Protein AF-A0A482V3M0-F1 (afdb_monomer)

Secondary structure (DSSP, 8-state):
--HHHHHHHHHTTS-HHHHHHHHHHHHHHS-S----EEETTTTEEE-TTTTT----HHHHHHHH-

pLDDT: mean 90.12, std 9.99, range [52.88, 97.5]

Solvent-accessible surface area (backbone atoms only — not comparable to full-atom values): 4123 Å² total; per-residue (Å²): 135,59,64,64,65,40,50,55,35,46,76,62,75,47,65,40,68,64,50,51,53,52,45,53,48,53,63,70,70,45,94,83,75,74,62,76,36,78,34,82,86,80,68,42,75,39,49,28,69,85,71,71,56,82,78,63,65,70,60,56,56,61,74,74,108

Mean predicted aligned error: 3.88 Å

Structure (mmCIF, N/CA/C/O backbone):
data_AF-A0A482V3M0-F1
#
_entry.id   AF-A0A482V3M0-F1
#
loop_
_atom_site.group_PDB
_atom_site.id
_atom_site.type_symbol
_atom_site.label_atom_id
_atom_site.label_alt_id
_atom_site.label_comp_id
_atom_site.label_asym_id
_atom_site.label_entity_id
_atom_site.label_seq_id
_atom_site.pdbx_PDB_ins_code
_atom_site.Cartn_x
_atom_site.Cartn_y
_atom_site.Cartn_z
_atom_site.occupancy
_atom_site.B_iso_or_equiv
_atom_site.auth_seq_id
_atom_site.auth_comp_id
_atom_site.auth_asym_id
_atom_site.auth_atom_id
_atom_site.pdbx_PDB_model_num
ATOM 1 N N . MET A 1 1 ? 1.521 13.763 -3.422 1.00 74.38 1 MET A N 1
ATOM 2 C CA . MET A 1 1 ? 0.656 13.022 -4.364 1.00 74.38 1 MET A CA 1
ATOM 3 C C . MET A 1 1 ? -0.241 12.106 -3.546 1.00 74.38 1 MET A C 1
ATOM 5 O O . MET A 1 1 ? 0.038 10.922 -3.435 1.00 74.38 1 MET A O 1
ATOM 9 N N . ASP A 1 2 ? -1.299 12.649 -2.947 1.00 91.00 2 ASP A N 1
ATOM 10 C CA . ASP A 1 2 ? -2.064 11.891 -1.944 1.00 91.00 2 ASP A CA 1
ATOM 11 C C . ASP A 1 2 ? -3.343 11.263 -2.494 1.00 91.00 2 ASP A C 1
ATOM 13 O O . ASP A 1 2 ? -3.995 10.510 -1.785 1.00 91.00 2 ASP A O 1
ATOM 17 N N . VAL A 1 3 ? -3.723 11.561 -3.741 1.00 94.25 3 VAL A N 1
ATOM 18 C CA . VAL A 1 3 ? -5.029 11.147 -4.273 1.00 94.25 3 VAL A CA 1
ATOM 19 C C . VAL A 1 3 ? -5.172 9.626 -4.340 1.00 94.25 3 VAL A C 1
ATOM 21 O O . VAL A 1 3 ? -6.189 9.103 -3.910 1.00 94.25 3 VAL A O 1
ATOM 24 N N . ILE A 1 4 ? -4.147 8.901 -4.799 1.00 94.12 4 ILE A N 1
ATOM 25 C CA . ILE A 1 4 ? -4.186 7.433 -4.902 1.00 94.12 4 ILE A CA 1
ATOM 26 C C . ILE A 1 4 ? -4.284 6.776 -3.515 1.00 94.12 4 ILE A C 1
ATOM 28 O O . ILE A 1 4 ? -5.257 6.064 -3.286 1.00 94.12 4 ILE A O 1
ATOM 32 N N . PRO A 1 5 ? -3.356 7.008 -2.565 1.00 93.38 5 PRO A N 1
ATOM 33 C CA . PRO A 1 5 ? -3.469 6.386 -1.247 1.00 93.38 5 PRO A CA 1
ATOM 34 C C . PRO A 1 5 ? -4.730 6.837 -0.495 1.00 93.38 5 PRO A C 1
ATOM 36 O O . PRO A 1 5 ? -5.393 6.001 0.107 1.00 93.38 5 PRO A O 1
ATOM 39 N N . ARG A 1 6 ? -5.138 8.112 -0.595 1.00 95.69 6 ARG A N 1
ATOM 40 C CA . ARG A 1 6 ? -6.368 8.600 0.051 1.00 95.69 6 ARG A CA 1
ATOM 41 C C . ARG A 1 6 ? -7.613 7.910 -0.499 1.00 95.69 6 ARG A C 1
ATOM 43 O O . ARG A 1 6 ? -8.418 7.431 0.285 1.00 95.69 6 ARG A O 1
ATOM 50 N N . THR A 1 7 ? -7.746 7.802 -1.820 1.00 96.00 7 THR A N 1
ATOM 51 C CA . THR A 1 7 ? -8.914 7.145 -2.433 1.00 96.00 7 THR A CA 1
ATOM 52 C C . THR A 1 7 ? -8.951 5.641 -2.162 1.00 96.00 7 THR A C 1
ATOM 54 O O . THR A 1 7 ? -10.030 5.099 -1.958 1.00 96.00 7 THR A O 1
ATOM 57 N N . LEU A 1 8 ? -7.803 4.954 -2.091 1.00 94.56 8 LEU A N 1
ATOM 58 C CA . LEU A 1 8 ? -7.750 3.545 -1.667 1.00 94.56 8 LEU A CA 1
ATOM 59 C C . LEU A 1 8 ? -8.268 3.362 -0.236 1.00 94.56 8 LEU A C 1
ATOM 61 O O . LEU A 1 8 ? -9.051 2.452 0.031 1.00 94.56 8 LEU A O 1
ATOM 65 N N . VAL A 1 9 ? -7.864 4.254 0.664 1.00 96.19 9 VAL A N 1
ATOM 66 C CA . VAL A 1 9 ? -8.300 4.253 2.061 1.00 96.19 9 VAL A CA 1
ATOM 67 C C . VAL A 1 9 ? -9.796 4.577 2.172 1.00 96.19 9 VAL A C 1
ATOM 69 O O . VAL A 1 9 ? -10.529 3.841 2.827 1.00 96.19 9 VAL A O 1
ATOM 72 N N . GLU A 1 10 ? -10.280 5.610 1.476 1.00 96.12 10 GLU A N 1
ATOM 73 C CA . GLU A 1 10 ? -11.708 5.970 1.429 1.00 96.12 10 GLU A CA 1
ATOM 74 C C . GLU A 1 10 ? -12.572 4.816 0.903 1.00 96.12 10 GLU A C 1
ATOM 76 O O . GLU A 1 10 ? -13.590 4.477 1.506 1.00 96.12 10 GLU A O 1
ATOM 81 N N . ASN A 1 11 ? -12.138 4.157 -0.176 1.00 96.12 11 ASN A N 1
ATOM 82 C CA . ASN A 1 11 ? -12.828 2.996 -0.744 1.00 96.12 11 ASN A CA 1
ATOM 83 C C . ASN A 1 11 ? -12.849 1.789 0.203 1.00 96.12 11 ASN A C 1
ATOM 85 O O . ASN A 1 11 ? -13.723 0.934 0.078 1.00 96.12 11 ASN A O 1
ATOM 89 N N . SER A 1 12 ? -11.912 1.729 1.149 1.00 94.56 12 SER A N 1
ATOM 90 C CA . SER A 1 12 ? -11.841 0.677 2.169 1.00 94.56 12 SER A CA 1
ATOM 91 C C . SER A 1 12 ? -12.713 0.986 3.393 1.00 94.56 12 SER A C 1
ATOM 93 O O . SER A 1 12 ? -12.775 0.195 4.325 1.00 94.56 12 SER A O 1
ATOM 95 N N . GLY A 1 13 ? -13.418 2.125 3.407 1.00 94.25 13 GLY A N 1
ATOM 96 C CA . GLY A 1 13 ? -14.378 2.471 4.458 1.00 94.25 13 GLY A CA 1
ATOM 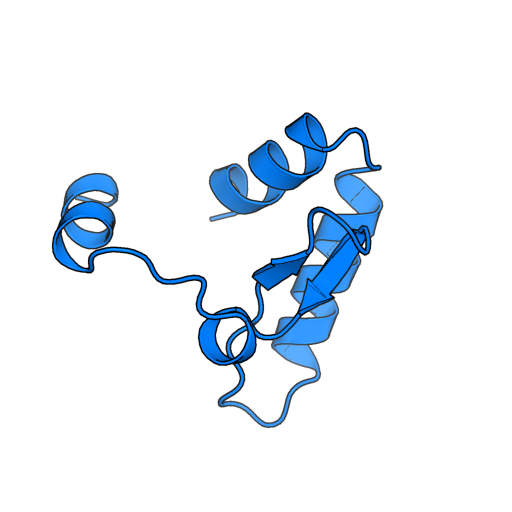97 C C . GLY A 1 13 ? -13.753 2.945 5.774 1.00 94.25 13 GLY A C 1
ATOM 98 O O . GLY A 1 13 ? -14.450 3.018 6.786 1.00 94.25 13 GLY A O 1
ATOM 99 N N . VAL A 1 14 ? -12.462 3.280 5.776 1.00 93.56 14 VAL A N 1
ATOM 100 C CA . VAL A 1 14 ? -11.737 3.791 6.950 1.00 93.56 14 VAL A CA 1
ATOM 101 C C . VAL A 1 14 ? -11.559 5.306 6.916 1.00 93.56 14 VAL A C 1
ATOM 103 O O . VAL A 1 14 ? -11.643 5.940 5.865 1.00 93.56 14 VAL A O 1
ATOM 106 N N . ASP A 1 15 ? -11.300 5.901 8.086 1.00 95.69 15 ASP A N 1
ATOM 107 C CA . ASP A 1 15 ? -11.022 7.335 8.198 1.00 95.69 15 ASP A CA 1
ATOM 108 C C . ASP A 1 15 ? -9.731 7.702 7.456 1.00 95.69 15 ASP A C 1
ATOM 110 O O . ASP A 1 15 ? -8.607 7.503 7.934 1.00 95.69 15 ASP A O 1
ATOM 114 N N . ALA A 1 16 ? -9.928 8.295 6.282 1.00 95.38 16 ALA A N 1
ATOM 115 C CA . ALA A 1 16 ? -8.867 8.708 5.391 1.00 95.38 16 ALA A CA 1
ATOM 116 C C . ALA A 1 16 ? -7.933 9.753 5.996 1.00 95.38 16 ALA A C 1
ATOM 118 O O . ALA A 1 16 ? -6.756 9.792 5.647 1.00 95.38 16 ALA A O 1
ATOM 119 N N . THR A 1 17 ? -8.407 10.582 6.923 1.00 95.31 17 THR A N 1
ATOM 120 C CA . THR A 1 17 ? -7.560 11.611 7.534 1.00 95.31 17 THR A CA 1
ATOM 121 C C . THR A 1 17 ? -6.540 10.972 8.467 1.00 95.31 17 THR A C 1
ATOM 123 O O . THR A 1 17 ? -5.335 11.190 8.318 1.00 95.31 17 THR A O 1
ATOM 126 N N . ASN A 1 18 ? -7.013 10.142 9.397 1.00 95.19 18 ASN A N 1
ATOM 127 C CA . ASN A 1 18 ? -6.157 9.462 10.362 1.00 95.19 18 ASN A CA 1
ATOM 128 C C . ASN A 1 18 ? -5.209 8.463 9.680 1.00 95.19 18 ASN A C 1
ATOM 130 O O . ASN A 1 18 ? -4.015 8.436 9.975 1.00 95.19 18 ASN A O 1
ATOM 134 N N . MET A 1 19 ? -5.701 7.685 8.715 1.00 95.38 19 MET A N 1
ATOM 135 C CA . MET A 1 19 ? -4.867 6.702 8.021 1.00 95.38 19 MET A CA 1
ATOM 136 C C . MET A 1 19 ? -3.779 7.356 7.161 1.00 95.38 19 MET A C 1
ATOM 138 O O . MET A 1 19 ? -2.629 6.924 7.186 1.00 95.38 19 MET A O 1
ATOM 142 N N . MET A 1 20 ? -4.090 8.449 6.455 1.00 95.31 20 MET A N 1
ATOM 143 C CA . MET A 1 20 ? -3.068 9.186 5.704 1.00 95.31 20 MET A CA 1
ATOM 144 C C . MET A 1 20 ? -1.978 9.753 6.622 1.00 95.31 20 MET A C 1
ATOM 146 O O . MET A 1 20 ? -0.803 9.714 6.261 1.00 95.31 20 MET A O 1
ATOM 150 N N . HIS A 1 21 ? -2.340 10.208 7.827 1.00 94.25 21 HIS A N 1
ATOM 151 C CA . HIS A 1 21 ? -1.364 10.639 8.829 1.00 94.25 21 HIS A CA 1
ATOM 152 C C . HIS A 1 21 ? -0.454 9.482 9.279 1.00 94.25 21 HIS A C 1
ATOM 154 O O . HIS A 1 21 ? 0.761 9.652 9.368 1.00 94.25 21 HIS A O 1
ATOM 160 N N . GLN A 1 22 ? -1.015 8.293 9.519 1.00 92.62 22 GLN A N 1
ATOM 161 C CA . GLN A 1 22 ? -0.242 7.097 9.878 1.00 92.62 22 GLN A CA 1
ATOM 162 C C . GLN A 1 22 ? 0.709 6.662 8.759 1.00 92.62 22 GLN A C 1
ATOM 164 O O . GLN A 1 22 ? 1.871 6.369 9.032 1.00 92.62 22 GLN A O 1
ATOM 169 N N . LEU A 1 23 ? 0.254 6.677 7.502 1.00 91.50 23 LEU A N 1
ATOM 170 C CA . LEU A 1 23 ? 1.093 6.369 6.341 1.00 91.50 23 LEU A CA 1
ATOM 171 C C . LEU A 1 23 ? 2.248 7.367 6.202 1.00 91.50 23 LEU A C 1
ATOM 173 O O . LEU A 1 23 ? 3.391 6.960 6.014 1.00 91.50 23 LEU A O 1
ATOM 177 N N . HIS A 1 24 ? 1.984 8.671 6.337 1.00 91.81 24 HIS A N 1
ATOM 178 C CA . HIS A 1 24 ? 3.034 9.695 6.287 1.00 91.81 24 HIS A CA 1
ATOM 179 C C . HIS A 1 24 ? 4.040 9.546 7.434 1.00 91.81 24 HIS A C 1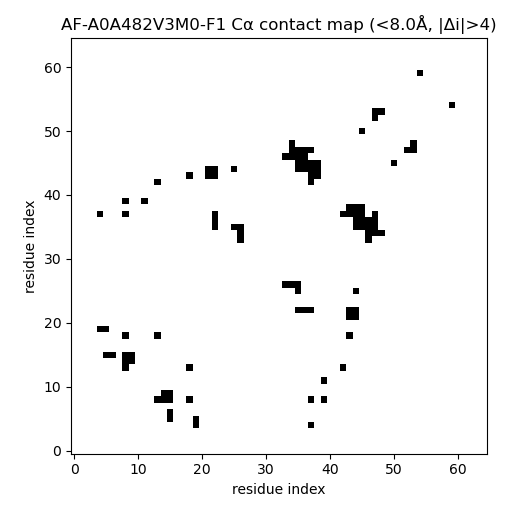
ATOM 181 O O . HIS A 1 24 ? 5.243 9.652 7.198 1.00 91.81 24 HIS A O 1
ATOM 187 N N . ALA A 1 25 ? 3.575 9.242 8.648 1.00 90.94 25 ALA A N 1
ATOM 188 C CA . ALA A 1 25 ? 4.449 8.977 9.788 1.00 90.94 25 ALA A CA 1
ATOM 189 C C . ALA A 1 25 ? 5.306 7.716 9.576 1.00 90.94 25 ALA A C 1
ATOM 191 O O . ALA A 1 25 ? 6.500 7.741 9.861 1.00 90.94 25 ALA A O 1
ATOM 192 N N . ALA A 1 26 ? 4.735 6.643 9.020 1.00 88.62 26 ALA A N 1
ATOM 193 C CA . ALA A 1 26 ? 5.459 5.410 8.707 1.00 88.62 26 ALA A CA 1
ATOM 194 C C . ALA A 1 26 ? 6.541 5.622 7.633 1.00 88.62 26 ALA A C 1
ATOM 196 O O . ALA A 1 26 ? 7.637 5.081 7.751 1.00 88.62 26 ALA A O 1
ATOM 197 N N . VAL A 1 27 ? 6.270 6.463 6.628 1.00 87.31 27 VAL A N 1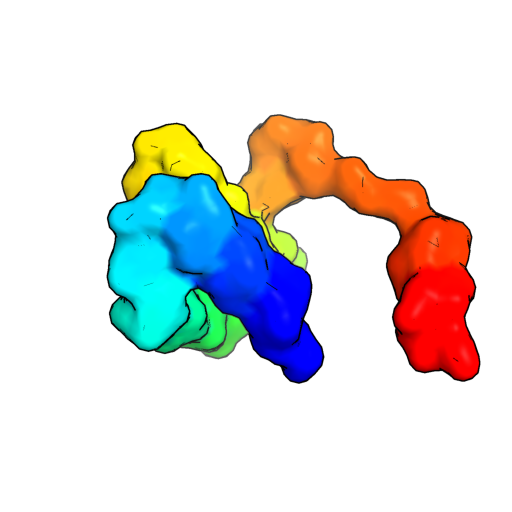
ATOM 198 C CA . VAL A 1 27 ? 7.264 6.859 5.614 1.00 87.31 27 VAL A CA 1
ATOM 199 C C . VAL A 1 27 ? 8.418 7.652 6.236 1.00 87.31 27 VAL A C 1
ATOM 201 O O . VAL A 1 27 ? 9.566 7.466 5.844 1.00 87.31 27 VAL A O 1
ATOM 204 N N . GLN A 1 28 ? 8.135 8.533 7.199 1.00 83.88 28 GLN A N 1
ATOM 205 C CA . GLN A 1 28 ? 9.153 9.367 7.851 1.00 83.88 28 GLN A CA 1
ATOM 206 C C . GLN A 1 28 ? 9.929 8.642 8.961 1.00 83.88 28 GLN A C 1
ATOM 208 O O . GLN A 1 28 ? 11.061 9.019 9.251 1.00 83.88 28 GLN A O 1
ATOM 213 N N . GLY A 1 29 ? 9.319 7.641 9.598 1.00 72.56 29 GLY A N 1
ATOM 214 C CA . GLY A 1 29 ? 9.882 6.916 10.739 1.00 72.56 29 GLY A CA 1
ATOM 215 C C . GLY A 1 29 ? 10.688 5.663 10.386 1.00 72.56 29 GLY A C 1
ATOM 216 O O . GLY A 1 29 ? 11.288 5.077 11.283 1.00 72.56 29 GLY A O 1
ATOM 217 N N . GLY A 1 30 ? 10.691 5.226 9.123 1.00 64.56 30 GLY A N 1
ATOM 218 C CA . GLY A 1 30 ? 11.488 4.081 8.670 1.00 64.56 30 GLY A CA 1
ATOM 219 C C . GLY A 1 30 ? 12.948 4.445 8.378 1.00 64.56 30 GLY A C 1
ATOM 220 O O . GLY A 1 30 ? 13.243 5.582 8.015 1.00 64.56 30 GLY A O 1
ATOM 221 N N . ASP A 1 31 ? 13.854 3.461 8.458 1.00 54.88 31 ASP A N 1
ATOM 222 C CA . ASP A 1 31 ? 15.300 3.575 8.165 1.00 54.88 31 ASP A CA 1
ATOM 223 C C . ASP A 1 31 ? 15.618 3.803 6.662 1.00 54.88 31 ASP A C 1
ATOM 225 O O . ASP A 1 31 ? 16.483 3.166 6.061 1.00 54.88 31 ASP A O 1
ATOM 229 N N . GLY A 1 32 ? 14.901 4.718 6.007 1.00 52.88 32 GLY A N 1
ATOM 230 C CA . GLY A 1 32 ? 15.272 5.312 4.721 1.00 52.88 32 GLY A CA 1
ATOM 231 C C . GLY A 1 32 ? 15.063 4.465 3.461 1.00 52.88 32 GLY A C 1
ATOM 232 O O . GLY A 1 32 ? 15.195 5.021 2.376 1.00 52.88 32 GLY A O 1
ATOM 233 N N . ASN A 1 33 ? 14.707 3.17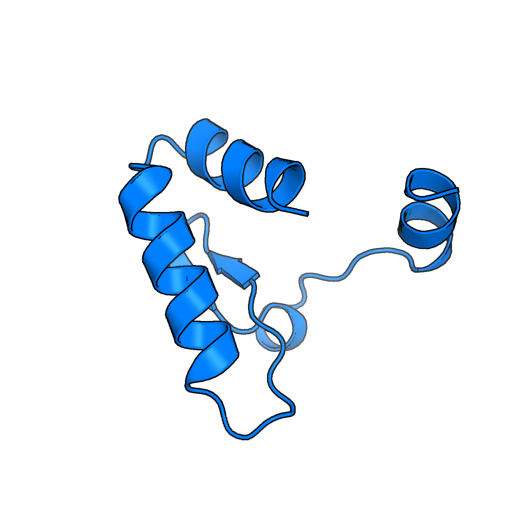6 3.561 1.00 54.84 33 ASN A N 1
ATOM 234 C CA . ASN A 1 33 ? 14.587 2.279 2.394 1.00 54.84 33 ASN A CA 1
ATOM 235 C C . ASN A 1 33 ? 13.318 1.400 2.344 1.00 54.84 33 ASN A C 1
ATOM 237 O O . ASN A 1 33 ? 13.187 0.577 1.438 1.00 54.84 33 ASN A O 1
ATOM 241 N N . GLY A 1 34 ? 12.394 1.536 3.299 1.00 71.56 34 GLY A N 1
ATOM 242 C CA . GLY A 1 34 ? 11.187 0.704 3.358 1.00 71.56 34 GLY A CA 1
ATOM 243 C C . GLY A 1 34 ? 10.089 1.198 2.418 1.00 71.56 34 GLY A C 1
ATOM 244 O O . GLY A 1 34 ? 9.712 2.369 2.460 1.00 71.56 34 GLY A O 1
ATOM 245 N N . TYR A 1 35 ? 9.545 0.310 1.587 1.00 87.81 35 TYR A N 1
ATOM 246 C CA . TYR A 1 35 ? 8.297 0.579 0.880 1.00 87.81 35 TYR A CA 1
ATOM 247 C C . TYR A 1 35 ? 7.156 0.622 1.903 1.00 87.81 35 TYR A C 1
ATOM 249 O O . TYR A 1 35 ? 7.045 -0.267 2.741 1.00 87.81 35 TYR A O 1
ATOM 257 N N . VAL A 1 36 ? 6.308 1.649 1.837 1.00 92.19 36 VAL A N 1
ATOM 258 C CA . VAL A 1 36 ? 5.135 1.785 2.712 1.00 92.19 36 VAL A CA 1
ATOM 259 C C . VAL A 1 36 ? 3.884 1.814 1.850 1.00 92.19 36 VAL A C 1
ATOM 261 O O . VAL A 1 36 ? 3.753 2.639 0.9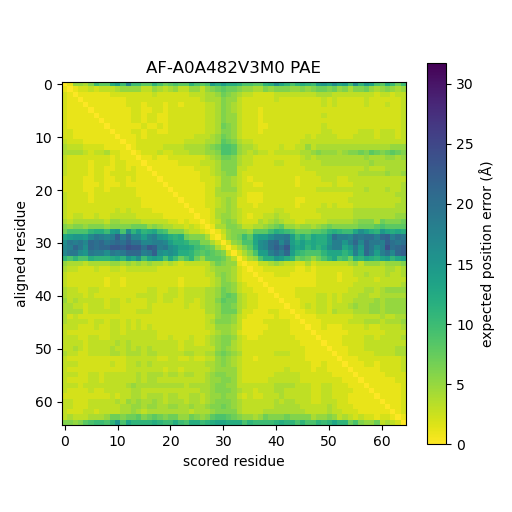44 1.00 92.19 36 VAL A O 1
ATOM 264 N N . GLY A 1 37 ? 2.970 0.898 2.137 1.00 92.62 37 GLY A N 1
ATOM 265 C CA . GLY A 1 37 ? 1.667 0.759 1.510 1.00 92.62 37 GLY A CA 1
ATOM 266 C C . GLY A 1 37 ? 0.560 0.724 2.556 1.00 92.62 37 GLY A C 1
ATOM 267 O O . GLY A 1 37 ? 0.811 0.752 3.760 1.00 92.62 37 GLY A O 1
ATOM 268 N N . PHE A 1 38 ? -0.674 0.670 2.073 1.00 94.69 38 PHE A N 1
ATOM 269 C CA . PHE A 1 38 ? -1.865 0.516 2.896 1.00 94.69 38 PHE A CA 1
ATOM 270 C C . PHE A 1 38 ? -2.377 -0.923 2.791 1.00 94.69 38 PHE A C 1
ATOM 272 O O . PHE A 1 38 ? -2.544 -1.436 1.684 1.00 94.69 38 PHE A O 1
ATOM 279 N N . ASP A 1 39 ? -2.607 -1.553 3.937 1.00 94.81 39 ASP A N 1
ATOM 280 C CA . ASP A 1 39 ? -3.261 -2.850 4.062 1.00 94.81 39 ASP A CA 1
ATOM 281 C C . ASP A 1 39 ? -4.782 -2.661 4.114 1.00 94.81 39 A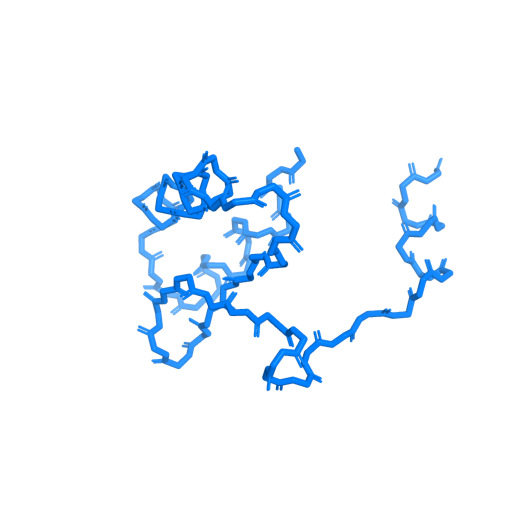SP A C 1
ATOM 283 O O . ASP A 1 39 ? -5.290 -2.024 5.039 1.00 94.81 39 ASP A O 1
ATOM 287 N N . ILE A 1 40 ? -5.506 -3.210 3.137 1.00 93.75 40 ILE A N 1
ATOM 288 C CA . ILE A 1 40 ? -6.972 -3.110 3.076 1.00 93.75 40 ILE A CA 1
ATOM 289 C C . ILE A 1 40 ? -7.672 -4.028 4.085 1.00 93.75 40 ILE A C 1
ATOM 291 O O . ILE A 1 40 ? -8.801 -3.747 4.471 1.00 93.75 40 ILE A O 1
ATOM 295 N N . ASP A 1 41 ? -7.020 -5.108 4.516 1.00 92.38 41 ASP A N 1
ATOM 296 C CA . ASP A 1 41 ? -7.604 -6.102 5.414 1.00 92.38 41 ASP A CA 1
ATOM 297 C C . ASP A 1 41 ? -7.304 -5.732 6.872 1.00 92.38 41 ASP A C 1
ATOM 299 O O . ASP A 1 41 ? -8.193 -5.712 7.730 1.00 92.38 41 ASP A O 1
ATOM 303 N N . ALA A 1 42 ? -6.046 -5.379 7.155 1.00 92.81 42 ALA A N 1
ATOM 304 C CA . ALA A 1 42 ? -5.605 -4.966 8.486 1.00 92.81 42 ALA A CA 1
ATOM 305 C C . ALA A 1 42 ? -5.875 -3.483 8.788 1.00 92.81 42 ALA A C 1
ATOM 307 O O . ALA A 1 42 ? -5.791 -3.077 9.948 1.00 92.81 42 ALA A O 1
ATOM 308 N N . HIS A 1 43 ? -6.205 -2.680 7.769 1.00 92.19 43 HIS A N 1
ATOM 309 C CA . HIS A 1 43 ? -6.435 -1.238 7.869 1.00 92.19 43 HIS A CA 1
ATOM 310 C C . HIS A 1 43 ? -5.266 -0.488 8.521 1.00 92.19 43 HIS A C 1
ATOM 312 O O . HIS A 1 43 ? -5.450 0.257 9.485 1.00 92.19 43 HIS A O 1
ATOM 318 N N . GLY A 1 44 ? -4.054 -0.674 7.994 1.00 92.31 44 GLY A N 1
ATOM 319 C CA . GLY A 1 44 ? -2.846 -0.055 8.540 1.00 92.31 44 GLY A CA 1
ATOM 320 C C . GLY A 1 44 ? -1.673 0.006 7.558 1.00 92.31 44 GLY A C 1
ATOM 321 O O . GLY A 1 44 ? -1.773 -0.504 6.441 1.00 92.31 44 GLY A O 1
ATOM 322 N N . PRO A 1 45 ? -0.555 0.647 7.945 1.00 92.50 45 PRO A N 1
ATOM 323 C CA . PRO A 1 45 ? 0.667 0.644 7.148 1.00 92.50 45 PRO A CA 1
ATOM 324 C C . PRO A 1 45 ? 1.261 -0.766 7.031 1.00 92.50 45 PRO A C 1
ATOM 326 O O . PRO A 1 45 ? 1.355 -1.485 8.025 1.00 92.50 45 PRO A O 1
ATOM 329 N N . MET A 1 46 ? 1.715 -1.138 5.837 1.00 92.56 46 MET A N 1
ATOM 330 C CA . MET A 1 46 ? 2.381 -2.420 5.570 1.00 92.56 46 MET A CA 1
ATOM 331 C C . MET A 1 46 ? 3.496 -2.268 4.526 1.00 92.56 46 MET A C 1
ATOM 333 O O . MET A 1 46 ? 3.550 -1.254 3.830 1.00 92.56 46 MET A O 1
ATOM 337 N N . ASP A 1 47 ? 4.386 -3.260 4.415 1.00 91.62 47 ASP A N 1
ATOM 338 C CA . ASP A 1 47 ? 5.364 -3.343 3.319 1.00 91.62 47 ASP A CA 1
ATOM 339 C C . ASP A 1 47 ? 4.722 -4.029 2.096 1.00 91.62 47 ASP A C 1
ATOM 341 O O . ASP A 1 47 ? 4.508 -5.248 2.118 1.00 91.62 47 ASP A O 1
ATOM 345 N N . PRO A 1 48 ? 4.426 -3.286 1.011 1.00 92.88 48 PRO A N 1
ATOM 346 C CA . PRO A 1 48 ? 3.738 -3.831 -0.152 1.00 92.88 48 PRO A CA 1
ATOM 347 C C . PRO A 1 48 ? 4.583 -4.863 -0.894 1.00 92.88 48 PRO A C 1
ATOM 349 O O . PRO A 1 48 ? 4.027 -5.802 -1.454 1.00 92.88 48 PRO A O 1
ATOM 352 N N . VAL A 1 49 ? 5.914 -4.759 -0.855 1.00 92.12 49 VAL A N 1
ATOM 353 C CA . VAL A 1 49 ? 6.793 -5.730 -1.514 1.00 92.12 49 VAL A CA 1
ATOM 354 C C . VAL A 1 49 ? 6.773 -7.053 -0.757 1.00 92.12 49 VAL A C 1
ATOM 356 O O . VAL A 1 49 ? 6.652 -8.105 -1.385 1.00 92.12 49 VAL A O 1
ATOM 359 N N . ALA A 1 50 ? 6.808 -7.010 0.578 1.00 91.50 50 ALA A N 1
ATOM 360 C CA . ALA A 1 50 ? 6.678 -8.207 1.409 1.00 91.50 50 ALA A CA 1
ATOM 361 C C . ALA A 1 50 ? 5.314 -8.905 1.237 1.00 91.50 50 ALA A C 1
ATOM 363 O O . ALA A 1 50 ? 5.239 -10.128 1.338 1.00 91.50 50 ALA A O 1
ATOM 364 N N . GLN A 1 51 ? 4.257 -8.144 0.929 1.00 92.88 51 GLN A N 1
ATOM 365 C CA . GLN A 1 51 ? 2.908 -8.658 0.650 1.00 92.88 51 GLN A CA 1
ATOM 366 C C . GLN A 1 51 ? 2.668 -9.020 -0.830 1.00 92.88 51 GLN A C 1
ATOM 368 O O . GLN A 1 51 ? 1.569 -9.428 -1.199 1.00 92.88 51 GLN A O 1
ATOM 373 N N . GLY A 1 52 ? 3.672 -8.882 -1.704 1.00 94.38 52 GLY A N 1
ATOM 374 C CA . GLY A 1 52 ? 3.538 -9.187 -3.134 1.00 94.38 52 GLY A CA 1
ATOM 375 C C . GLY A 1 52 ? 2.676 -8.192 -3.924 1.00 94.38 52 GLY A C 1
ATOM 376 O O . GLY A 1 52 ? 2.261 -8.491 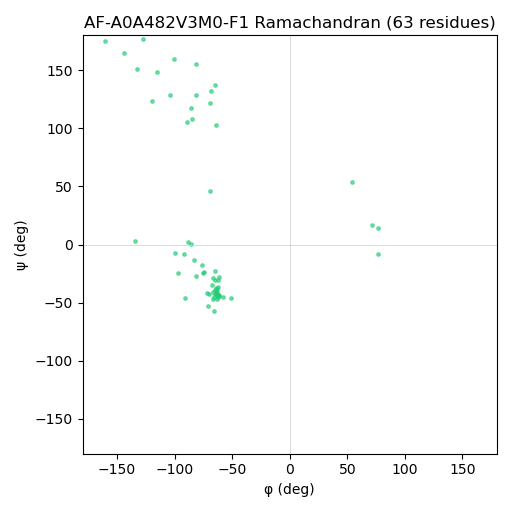-5.044 1.00 94.38 52 GLY A O 1
ATOM 377 N N . VAL A 1 53 ? 2.418 -7.006 -3.370 1.00 94.38 53 VAL A N 1
ATOM 378 C CA . VAL A 1 53 ? 1.670 -5.919 -4.007 1.00 94.38 53 VAL A CA 1
ATOM 379 C C . VAL A 1 53 ? 2.639 -5.040 -4.793 1.00 94.38 53 VAL A C 1
ATOM 381 O O . VAL A 1 53 ? 3.400 -4.250 -4.235 1.00 94.38 53 VAL A O 1
ATOM 384 N N . VAL A 1 54 ? 2.608 -5.174 -6.118 1.00 95.06 54 VAL A N 1
ATOM 385 C CA . VAL A 1 54 ? 3.482 -4.438 -7.039 1.00 95.06 54 VAL A CA 1
ATOM 386 C C . VAL A 1 54 ? 2.689 -3.840 -8.192 1.00 95.06 54 VAL A C 1
ATOM 388 O O . VAL A 1 54 ? 1.683 -4.390 -8.632 1.00 95.06 54 VAL A O 1
ATOM 391 N N . ASP A 1 55 ? 3.187 -2.726 -8.718 1.00 95.12 55 ASP A N 1
ATOM 392 C CA . ASP A 1 55 ? 2.621 -2.050 -9.879 1.00 95.12 55 ASP A CA 1
ATOM 393 C C . ASP A 1 55 ? 3.591 -2.076 -11.060 1.00 95.12 55 ASP A C 1
ATOM 395 O O . ASP A 1 55 ? 4.813 -2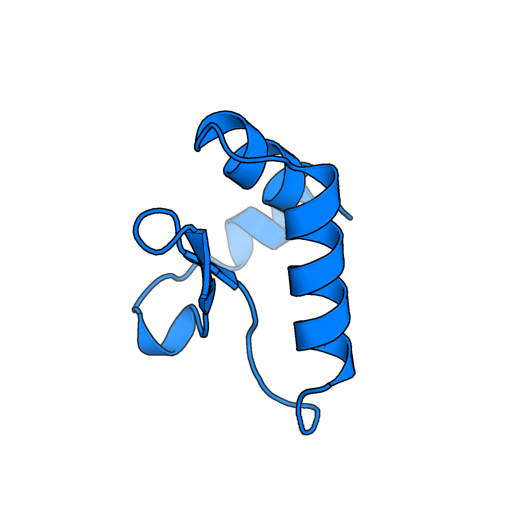.009 -10.906 1.00 95.12 55 ASP A O 1
ATOM 399 N N . ILE A 1 56 ? 3.042 -2.113 -12.274 1.00 97.19 56 ILE A N 1
ATOM 400 C CA . ILE A 1 56 ? 3.850 -2.065 -13.493 1.00 97.19 56 ILE A CA 1
ATOM 401 C C . ILE A 1 56 ? 4.475 -0.669 -13.628 1.00 97.19 56 ILE A C 1
ATOM 403 O O . ILE A 1 56 ? 3.776 0.331 -13.763 1.00 97.19 56 ILE A O 1
ATOM 407 N N . TYR A 1 57 ? 5.805 -0.593 -13.684 1.00 95.25 57 TYR A N 1
ATOM 408 C CA . TYR A 1 57 ? 6.533 0.681 -13.771 1.00 95.25 57 TYR A CA 1
ATOM 409 C C . TYR A 1 57 ? 6.030 1.608 -14.895 1.00 95.25 57 TYR A C 1
ATOM 411 O O . TYR A 1 57 ? 5.790 2.796 -14.671 1.00 95.25 57 TYR A O 1
ATOM 419 N N . VAL A 1 58 ? 5.820 1.064 -16.102 1.00 97.50 58 VAL A N 1
ATOM 420 C CA . VAL A 1 58 ? 5.407 1.863 -17.268 1.00 97.50 58 VAL A CA 1
ATOM 421 C C . VAL A 1 58 ? 4.021 2.491 -17.092 1.00 97.50 58 VAL A C 1
ATOM 423 O O . VAL A 1 58 ? 3.790 3.584 -17.607 1.00 97.50 58 VAL A O 1
ATOM 426 N N . SER A 1 59 ? 3.114 1.853 -16.338 1.00 95.88 59 SER A N 1
ATOM 427 C CA . SER A 1 59 ? 1.786 2.420 -16.084 1.00 95.88 59 SER A CA 1
ATOM 428 C C . SER A 1 59 ? 1.886 3.640 -15.170 1.00 95.88 59 SER A C 1
ATOM 430 O O . SER A 1 59 ? 1.293 4.672 -15.472 1.00 95.88 59 SER A O 1
ATOM 432 N N . LYS A 1 60 ? 2.711 3.578 -14.116 1.00 93.56 60 LYS A N 1
ATOM 433 C CA . LYS A 1 60 ? 2.930 4.702 -13.193 1.00 93.56 60 LYS A CA 1
ATOM 434 C C . LYS A 1 60 ? 3.617 5.881 -13.869 1.00 93.56 60 LYS A C 1
ATOM 436 O O . LYS A 1 60 ? 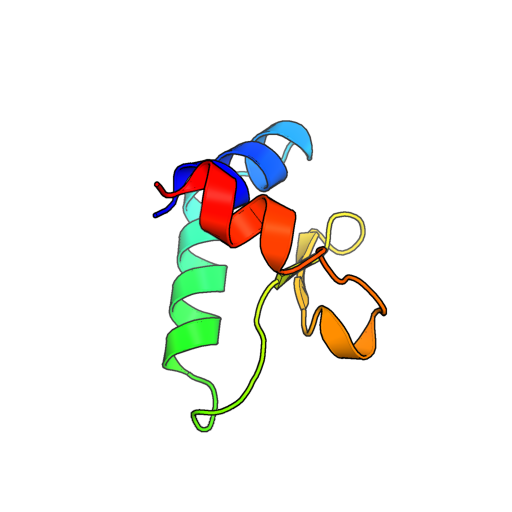3.167 7.009 -13.711 1.00 93.56 60 LYS A O 1
ATOM 441 N N . VAL A 1 61 ? 4.668 5.633 -14.654 1.00 95.75 61 VAL A N 1
ATOM 442 C CA . VAL A 1 61 ? 5.382 6.707 -15.366 1.00 95.75 61 VAL A CA 1
ATOM 443 C C . VAL A 1 61 ? 4.465 7.423 -16.352 1.00 95.75 61 VAL A C 1
ATOM 445 O O . VAL A 1 61 ? 4.470 8.649 -16.408 1.00 95.75 61 VAL A O 1
ATOM 448 N N . ASN A 1 62 ? 3.663 6.678 -17.115 1.00 96.31 62 ASN A N 1
ATOM 449 C CA . ASN A 1 62 ? 2.757 7.279 -18.090 1.00 96.31 62 ASN A CA 1
ATOM 450 C C . ASN A 1 62 ? 1.528 7.937 -17.452 1.00 96.31 62 ASN A C 1
ATOM 452 O O . ASN A 1 62 ? 0.962 8.824 -18.069 1.00 96.31 62 ASN A O 1
ATOM 456 N N . ALA A 1 63 ? 1.126 7.541 -16.241 1.00 93.44 63 ALA A N 1
ATOM 457 C CA . ALA A 1 63 ? 0.037 8.195 -15.512 1.00 93.44 63 ALA A CA 1
ATOM 458 C C . ALA A 1 63 ? 0.441 9.543 -14.883 1.00 93.44 63 ALA A C 1
ATOM 460 O O . ALA A 1 63 ? -0.429 10.317 -14.496 1.00 93.44 63 ALA A O 1
ATOM 461 N N . ILE A 1 64 ? 1.747 9.799 -14.733 1.00 91.00 64 ILE A N 1
ATOM 462 C CA . ILE A 1 64 ? 2.293 11.038 -14.152 1.00 91.00 64 ILE A CA 1
ATOM 463 C C . ILE A 1 64 ? 2.701 12.051 -15.239 1.00 91.00 64 ILE A C 1
ATOM 465 O O . ILE A 1 64 ? 2.766 13.246 -14.953 1.00 91.00 64 ILE A O 1
ATOM 469 N N . ARG A 1 65 ? 3.005 11.573 -16.453 1.00 82.75 65 ARG A N 1
ATOM 470 C CA . ARG A 1 65 ? 3.319 12.399 -17.631 1.00 82.75 65 ARG A CA 1
ATOM 471 C C . ARG A 1 65 ? 2.085 13.120 -18.156 1.00 82.75 65 ARG A C 1
ATOM 473 O O . ARG A 1 65 ? 2.261 14.288 -18.562 1.00 82.75 65 ARG A O 1
#

Sequence (65 aa):
MDVIPRTLVENSGVDATNMMHQLHAAVQGGDGNGYVGFDIDAHGPMDPVAQGVVDIYVSKVNAIR

Radius of gyration: 12.2 Å; Cα contacts (8 Å, |Δi|>4): 54; chains: 1; bounding box: 30×22×29 Å

Nearest PDB structures (foldseek):
  4v8r-assembly1_AZ  TM=8.765E-01  e=1.872E-02  Saccharomyces cerevisiae
  7r9k-assembly1_J  TM=8.654E-01  e=2.301E-02  Methanococcus maripaludis
  8hki-assembly1_B  TM=8.515E-01  e=4.905E-02  Homo sapiens

Foldseek 3Di:
DCPVQLVLLVVLVHDSVVQVVQQVCVCVVDPNDAAWHADSVVGHIDGCVVVVNDDDPVVVVVVVD